Protein AF-A0A1W9N0V1-F1 (afdb_monomer_lite)

Structure (mmCIF, N/CA/C/O backbone):
data_AF-A0A1W9N0V1-F1
#
_entry.id   AF-A0A1W9N0V1-F1
#
loop_
_atom_site.group_PDB
_atom_site.id
_atom_site.type_symbol
_atom_site.label_atom_id
_atom_site.label_alt_id
_atom_site.label_comp_id
_atom_site.label_asym_id
_atom_site.label_entity_id
_atom_site.label_seq_id
_atom_site.pdbx_PDB_ins_code
_atom_site.Cartn_x
_atom_site.Cartn_y
_atom_site.Cartn_z
_atom_site.occupancy
_atom_site.B_iso_or_equiv
_atom_site.auth_seq_id
_atom_site.auth_comp_id
_atom_site.auth_asym_id
_atom_site.auth_atom_id
_atom_site.pdbx_PDB_model_num
ATOM 1 N N . MET A 1 1 ? 18.853 -2.026 -6.584 1.00 42.88 1 MET A N 1
ATOM 2 C CA . MET A 1 1 ? 18.042 -1.018 -5.879 1.00 42.88 1 MET A CA 1
ATOM 3 C C . MET A 1 1 ? 16.590 -1.173 -6.349 1.00 42.88 1 MET A C 1
ATOM 5 O O . MET A 1 1 ? 16.343 -1.835 -7.350 1.00 42.88 1 MET A O 1
ATOM 9 N N . SER A 1 2 ? 15.620 -0.744 -5.544 1.00 53.59 2 SER A N 1
ATOM 10 C CA . SER A 1 2 ? 14.173 -0.962 -5.731 1.00 53.59 2 SER A CA 1
ATOM 11 C C . SER A 1 2 ? 13.560 0.046 -6.715 1.00 53.59 2 SER A C 1
ATOM 13 O O . SER A 1 2 ? 12.599 0.734 -6.374 1.00 53.59 2 SER A O 1
ATOM 15 N N . ASP A 1 3 ? 14.151 0.207 -7.896 1.00 63.25 3 ASP A N 1
ATOM 16 C CA . ASP A 1 3 ? 14.064 1.496 -8.609 1.00 63.25 3 ASP A CA 1
ATOM 17 C C . ASP A 1 3 ? 12.823 1.685 -9.478 1.00 63.25 3 ASP A C 1
ATOM 19 O O . ASP A 1 3 ? 12.587 2.764 -10.007 1.00 63.25 3 ASP A O 1
ATOM 23 N N . ALA A 1 4 ? 11.983 0.662 -9.577 1.00 84.81 4 ALA A N 1
ATOM 24 C CA . ALA A 1 4 ? 10.800 0.688 -10.426 1.00 84.81 4 ALA A CA 1
ATOM 25 C C . ALA A 1 4 ? 9.476 0.827 -9.656 1.00 84.81 4 ALA A C 1
ATOM 27 O O . ALA A 1 4 ? 8.416 0.837 -10.281 1.00 84.81 4 ALA A O 1
ATOM 28 N N . ARG A 1 5 ? 9.484 0.896 -8.312 1.00 92.19 5 ARG A N 1
ATOM 29 C CA . ARG A 1 5 ? 8.228 0.960 -7.543 1.00 92.19 5 ARG A CA 1
ATOM 30 C C . ARG A 1 5 ? 7.592 2.342 -7.663 1.00 92.19 5 ARG A C 1
ATOM 32 O O . ARG A 1 5 ? 8.106 3.317 -7.120 1.00 92.19 5 ARG A O 1
ATOM 39 N N . VAL A 1 6 ? 6.401 2.389 -8.244 1.00 93.44 6 VAL A N 1
ATOM 40 C CA . VAL A 1 6 ? 5.585 3.601 -8.373 1.00 93.44 6 VAL A CA 1
ATOM 41 C C . VAL A 1 6 ? 4.209 3.408 -7.730 1.00 93.44 6 VAL A C 1
ATOM 43 O O . VAL A 1 6 ? 3.831 2.304 -7.333 1.00 93.44 6 VAL A O 1
ATOM 46 N N . GLY A 1 7 ? 3.441 4.492 -7.613 1.00 94.75 7 GLY A N 1
ATOM 47 C CA . GLY A 1 7 ? 2.102 4.478 -7.019 1.00 94.75 7 GLY A CA 1
ATOM 48 C C . GLY A 1 7 ? 2.086 4.816 -5.527 1.00 94.75 7 GLY A C 1
ATOM 49 O O . GLY A 1 7 ? 3.034 5.385 -4.983 1.00 94.75 7 GLY A O 1
ATOM 50 N N . ARG A 1 8 ? 0.965 4.520 -4.863 1.00 96.31 8 ARG A N 1
ATOM 51 C CA . ARG A 1 8 ? 0.727 4.882 -3.456 1.00 96.31 8 ARG A CA 1
ATOM 52 C C . ARG A 1 8 ? -0.192 3.886 -2.761 1.00 96.31 8 ARG A C 1
ATOM 54 O O . ARG A 1 8 ? -0.954 3.171 -3.404 1.00 96.31 8 ARG A O 1
ATOM 61 N N . CYS A 1 9 ? -0.179 3.905 -1.428 1.00 96.88 9 CYS A N 1
ATOM 62 C CA . CYS A 1 9 ? -1.220 3.248 -0.644 1.00 96.88 9 CYS A CA 1
ATOM 63 C C . CYS A 1 9 ? -2.592 3.842 -1.007 1.00 96.88 9 CYS A C 1
ATOM 65 O O . CYS A 1 9 ? -2.784 5.059 -0.925 1.00 96.88 9 CYS A O 1
ATOM 67 N N . ILE A 1 10 ? -3.529 2.972 -1.385 1.00 97.44 10 ILE A N 1
ATOM 68 C CA . ILE A 1 10 ? -4.934 3.305 -1.690 1.00 97.44 10 ILE A CA 1
ATOM 69 C C . ILE A 1 10 ? -5.895 2.778 -0.620 1.00 97.44 10 ILE A C 1
ATOM 71 O O . ILE A 1 10 ? -7.100 2.733 -0.828 1.00 97.44 10 ILE A O 1
ATOM 75 N N . ASN A 1 11 ? -5.349 2.354 0.521 1.00 97.38 11 ASN A N 1
ATOM 76 C CA . ASN A 1 11 ? -6.088 1.729 1.607 1.00 97.38 11 ASN A CA 1
ATOM 77 C C . ASN A 1 11 ? -6.876 0.471 1.189 1.00 97.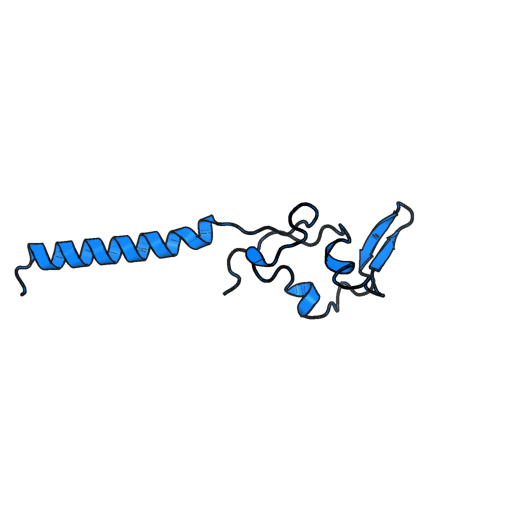38 11 ASN A C 1
ATOM 79 O O . ASN A 1 11 ? -7.992 0.251 1.642 1.00 97.38 11 ASN A O 1
ATOM 83 N N . CYS A 1 12 ? -6.282 -0.401 0.368 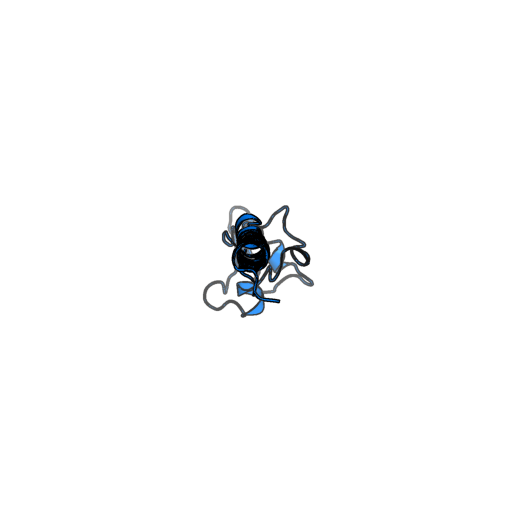1.00 97.62 12 CYS A N 1
ATOM 84 C CA . CYS A 1 12 ? -6.888 -1.701 0.052 1.00 97.62 12 CYS A CA 1
ATOM 85 C C . CYS A 1 12 ? -6.892 -2.675 1.248 1.00 97.62 12 CYS A C 1
ATOM 87 O O . CYS A 1 12 ? -7.606 -3.673 1.249 1.00 97.62 12 CYS A O 1
ATOM 89 N N . GLY A 1 13 ? -6.051 -2.427 2.261 1.00 97.38 13 GLY A N 1
ATOM 90 C CA . GLY A 1 13 ? -5.900 -3.282 3.442 1.00 97.38 13 GLY A CA 1
ATOM 91 C C . GLY A 1 13 ? -5.122 -4.584 3.210 1.00 97.38 13 GLY A C 1
ATOM 92 O O . GLY A 1 13 ? -4.709 -5.201 4.185 1.00 97.38 13 GLY A O 1
ATOM 93 N N . ALA A 1 14 ? -4.856 -4.982 1.960 1.00 97.69 14 ALA A N 1
ATOM 94 C CA . ALA A 1 14 ? -4.241 -6.270 1.630 1.00 97.69 14 ALA A CA 1
ATOM 95 C C . ALA A 1 14 ? -2.865 -6.472 2.289 1.00 97.69 14 ALA A C 1
ATOM 97 O O . ALA A 1 14 ? -2.660 -7.443 3.011 1.00 97.69 14 ALA A O 1
ATOM 98 N N . CYS A 1 15 ? -1.941 -5.517 2.137 1.00 97.12 15 CYS A N 1
ATOM 99 C CA . CYS A 1 15 ? -0.610 -5.613 2.747 1.00 97.12 15 CYS A CA 1
ATOM 100 C C . CYS A 1 15 ? -0.620 -5.475 4.279 1.00 97.12 15 CYS A C 1
ATOM 102 O O . CYS A 1 15 ? 0.316 -5.915 4.938 1.00 97.12 15 CYS A O 1
ATOM 104 N N . CYS A 1 16 ? -1.680 -4.903 4.858 1.00 97.94 16 CYS A N 1
ATOM 105 C CA . CYS A 1 16 ? -1.863 -4.825 6.306 1.00 97.94 16 CYS A CA 1
ATOM 106 C C . CYS A 1 16 ? -2.344 -6.149 6.916 1.00 97.94 16 CYS A C 1
ATOM 108 O O . CYS A 1 16 ? -2.406 -6.240 8.135 1.00 97.94 16 CYS A O 1
ATOM 110 N N . ARG A 1 17 ? -2.690 -7.157 6.107 1.00 97.56 17 ARG A N 1
ATOM 111 C CA . ARG A 1 17 ? -3.065 -8.498 6.584 1.00 97.56 17 ARG A CA 1
ATOM 112 C C . ARG A 1 17 ? -1.933 -9.518 6.473 1.00 97.56 17 ARG A C 1
ATOM 114 O O . ARG A 1 17 ? -2.162 -10.694 6.721 1.00 97.56 17 ARG A O 1
ATOM 121 N N . LEU A 1 18 ? -0.734 -9.083 6.074 1.00 94.81 18 LEU A N 1
ATOM 122 C CA . LEU A 1 18 ? 0.391 -9.972 5.806 1.00 94.81 18 LEU A CA 1
ATOM 123 C C . LEU A 1 18 ? 1.469 -9.917 6.900 1.00 94.81 18 LEU A C 1
ATOM 125 O O . LEU A 1 18 ? 1.888 -8.823 7.287 1.00 94.81 18 LEU A O 1
ATOM 129 N N . PRO A 1 19 ? 2.007 -11.077 7.325 1.00 91.31 19 PRO A N 1
ATOM 130 C CA . PRO A 1 19 ? 1.385 -12.409 7.243 1.00 91.31 19 PRO A CA 1
ATOM 131 C C . PRO A 1 19 ? 0.201 -12.560 8.215 1.00 91.31 19 PRO A C 1
ATOM 133 O O . PRO A 1 19 ? -0.601 -13.471 8.070 1.00 91.31 19 PRO A O 1
ATOM 136 N N . ASN A 1 20 ? 0.108 -11.660 9.196 1.00 95.31 20 ASN A N 1
ATOM 137 C CA . ASN A 1 20 ? -0.949 -11.606 10.193 1.00 95.31 20 ASN A CA 1
ATOM 138 C C . ASN A 1 20 ? -1.703 -10.282 10.065 1.00 95.31 20 ASN A C 1
ATOM 140 O O . ASN A 1 20 ? -1.156 -9.289 9.572 1.00 95.31 20 ASN A O 1
ATOM 144 N N . GLU A 1 21 ? -2.940 -10.242 10.556 1.00 97.62 21 GLU A N 1
ATOM 145 C CA . GLU A 1 21 ? -3.712 -9.005 10.585 1.00 97.62 21 GLU A CA 1
ATOM 146 C C . GLU A 1 21 ? -3.044 -7.953 11.481 1.00 97.62 21 GLU A C 1
ATOM 148 O O . GLU A 1 21 ? -2.802 -8.157 12.670 1.00 97.62 21 GLU A O 1
ATOM 153 N N . CYS A 1 22 ? -2.703 -6.810 10.885 1.00 98.06 22 CYS A N 1
ATOM 154 C CA . CYS A 1 22 ? -2.060 -5.708 11.579 1.00 98.06 22 CYS A CA 1
ATOM 155 C C . CYS A 1 22 ? -3.017 -5.095 12.604 1.00 98.06 22 CYS A C 1
ATOM 157 O O . CYS A 1 22 ? -4.100 -4.623 12.259 1.00 98.06 22 CYS A O 1
ATOM 159 N N . SER A 1 23 ? -2.557 -4.970 13.848 1.00 97.56 23 SER A N 1
ATOM 160 C CA . SER A 1 23 ? -3.309 -4.354 14.948 1.00 97.56 23 SER A CA 1
ATOM 161 C C . SER A 1 23 ? -3.674 -2.882 14.724 1.00 97.56 23 SER A C 1
ATOM 163 O O . SER A 1 23 ? -4.518 -2.357 15.450 1.00 97.56 23 SER A O 1
ATOM 165 N N . PHE A 1 24 ? -3.082 -2.217 13.726 1.00 98.12 24 PHE A N 1
ATOM 166 C CA . PHE A 1 24 ? -3.369 -0.832 13.335 1.00 98.12 24 PHE A CA 1
ATOM 167 C C . PHE A 1 24 ? -4.267 -0.707 12.093 1.00 98.12 24 PHE A C 1
ATOM 169 O O . PHE A 1 24 ? -4.549 0.413 11.656 1.00 98.12 24 PHE A O 1
ATOM 176 N N . LEU A 1 25 ? -4.699 -1.822 11.494 1.00 98.38 25 LEU A N 1
ATOM 177 C CA . LEU A 1 25 ? -5.702 -1.808 10.431 1.00 98.38 25 LEU A CA 1
ATOM 178 C C . LEU A 1 25 ? -7.066 -1.456 11.038 1.00 98.38 25 LEU A C 1
ATOM 180 O O . LEU A 1 25 ? -7.505 -2.054 12.022 1.00 98.38 25 LEU A O 1
ATOM 184 N N . ARG A 1 26 ? -7.731 -0.455 10.471 1.00 98.44 26 ARG A N 1
ATOM 185 C CA . ARG A 1 26 ? -9.059 0.012 10.882 1.00 98.44 26 ARG A CA 1
ATOM 186 C C . ARG A 1 26 ? -9.985 0.098 9.675 1.00 98.44 26 ARG A C 1
ATOM 188 O O . ARG A 1 26 ? -9.536 -0.048 8.535 1.00 98.44 26 ARG A O 1
ATOM 195 N N . ARG A 1 27 ? -11.273 0.301 9.941 1.00 98.25 27 ARG A N 1
ATOM 196 C CA . ARG A 1 27 ? -12.307 0.612 8.951 1.00 98.25 27 ARG A CA 1
ATOM 197 C C . ARG A 1 27 ? -13.045 1.865 9.397 1.00 98.25 27 ARG A C 1
ATOM 199 O O . ARG A 1 27 ? -13.224 2.047 10.599 1.00 98.25 27 ARG A O 1
ATOM 206 N N . ASP A 1 28 ? -13.409 2.722 8.456 1.00 96.44 28 ASP A N 1
ATOM 207 C CA . ASP A 1 28 ? -14.314 3.840 8.722 1.00 96.44 28 ASP A CA 1
ATOM 208 C C . ASP A 1 28 ? -15.786 3.386 8.715 1.00 96.44 28 ASP A C 1
ATOM 210 O O . ASP A 1 28 ? -16.087 2.192 8.617 1.00 96.44 28 ASP A O 1
ATOM 214 N N . THR A 1 29 ? -16.706 4.342 8.847 1.00 97.56 29 THR A N 1
ATOM 215 C CA . THR A 1 29 ? -18.157 4.101 8.874 1.00 97.56 29 THR A CA 1
ATOM 216 C C . THR A 1 29 ? -18.705 3.540 7.564 1.00 97.56 29 THR A C 1
ATOM 218 O O . THR A 1 29 ? -19.750 2.899 7.575 1.00 97.56 29 THR A O 1
ATOM 221 N N . GLU A 1 30 ? -18.003 3.744 6.449 1.00 97.06 30 GLU A N 1
ATOM 222 C CA . GLU A 1 30 ? -18.351 3.208 5.127 1.00 97.06 30 GLU A CA 1
ATOM 223 C C . GLU A 1 30 ? -17.685 1.842 4.876 1.00 97.06 30 GLU A C 1
ATOM 225 O O . GLU A 1 30 ? -17.827 1.244 3.811 1.00 97.06 30 GLU A O 1
ATOM 230 N N . GLY A 1 31 ? -16.941 1.325 5.860 1.00 96.06 31 GLY A N 1
ATOM 231 C CA . GLY A 1 31 ? -16.231 0.054 5.779 1.00 96.06 31 GLY A CA 1
ATOM 232 C C . GLY A 1 31 ? -14.889 0.131 5.049 1.00 96.06 31 GLY A C 1
ATOM 233 O O . GLY A 1 31 ? -14.218 -0.898 4.909 1.00 96.06 31 GLY A O 1
ATOM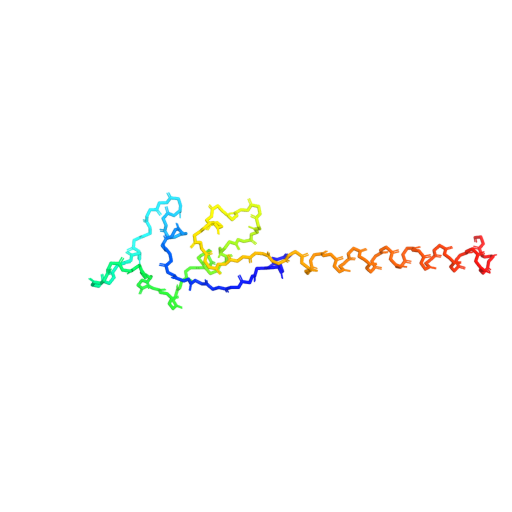 234 N N . LYS A 1 32 ? -14.449 1.319 4.621 1.00 96.62 32 LYS A N 1
ATOM 235 C CA . LYS A 1 32 ? -13.180 1.510 3.919 1.00 96.62 32 LYS A CA 1
ATOM 236 C C . LYS A 1 32 ? -12.020 1.401 4.895 1.00 96.62 32 LYS A C 1
ATOM 238 O O . LYS A 1 32 ? -12.028 1.954 5.994 1.00 96.62 32 LYS A O 1
ATOM 243 N N . HIS A 1 33 ? -10.990 0.661 4.494 1.00 98.25 33 HIS A N 1
ATOM 244 C CA . HIS A 1 33 ? -9.829 0.458 5.349 1.00 98.25 33 HIS A CA 1
ATOM 245 C C . HIS A 1 33 ? -9.019 1.745 5.534 1.00 98.25 33 HIS A C 1
ATOM 247 O O . HIS A 1 33 ? -9.004 2.624 4.675 1.00 98.25 33 HIS A O 1
ATOM 253 N N . TYR A 1 34 ? -8.275 1.828 6.633 1.00 98.06 34 TYR A N 1
ATOM 254 C CA . TYR A 1 34 ? -7.186 2.787 6.810 1.00 98.06 34 TYR A CA 1
ATOM 255 C C . TYR A 1 34 ? -6.195 2.298 7.877 1.00 98.06 34 TYR A C 1
ATOM 257 O O . TYR A 1 34 ? -6.480 1.376 8.641 1.00 98.06 34 TYR A O 1
ATOM 265 N N . CYS A 1 35 ? -5.004 2.898 7.917 1.00 98.19 35 CYS A N 1
ATOM 266 C CA . CYS A 1 35 ? -3.992 2.617 8.937 1.00 98.19 35 CYS A CA 1
ATOM 267 C C . CYS A 1 35 ? -4.031 3.710 10.009 1.00 98.19 35 CYS A C 1
ATOM 269 O O . CYS A 1 35 ? -3.778 4.874 9.698 1.00 98.19 35 CYS A O 1
ATOM 271 N N . SER A 1 36 ? -4.290 3.350 11.268 1.00 98.31 36 SER A N 1
ATOM 272 C CA . SER A 1 36 ? -4.388 4.326 12.365 1.00 98.31 36 SER A CA 1
ATOM 273 C C . SER A 1 36 ? -3.056 4.993 12.731 1.00 98.31 36 SER A C 1
ATOM 275 O O . SER A 1 36 ? -3.053 6.013 13.408 1.00 98.31 36 SER A O 1
ATOM 277 N N . VAL A 1 37 ? -1.926 4.442 12.275 1.00 98.00 37 VAL A N 1
ATOM 278 C CA . VAL A 1 37 ? -0.565 4.958 12.520 1.00 98.00 37 VAL A CA 1
ATOM 279 C C . VAL A 1 37 ? 0.154 5.325 11.217 1.00 98.00 37 VAL A C 1
ATOM 281 O O . VAL A 1 37 ? 1.373 5.205 11.103 1.00 98.00 37 VAL A O 1
ATOM 284 N N . TYR A 1 38 ? -0.598 5.747 10.191 1.00 96.81 38 TYR A N 1
ATOM 285 C CA . TYR A 1 38 ? -0.071 5.945 8.834 1.00 96.81 38 TYR A CA 1
ATOM 286 C C . TYR A 1 38 ? 1.160 6.873 8.767 1.00 96.81 38 TYR A C 1
ATOM 288 O O . TYR A 1 38 ? 2.091 6.614 7.992 1.00 96.81 38 TYR A O 1
ATOM 296 N N . SER A 1 39 ? 1.171 7.931 9.584 1.00 97.31 39 SER A N 1
ATOM 297 C CA . SER A 1 39 ? 2.246 8.929 9.672 1.00 97.31 39 SER A CA 1
ATOM 298 C C . SER A 1 39 ? 3.554 8.366 10.237 1.00 97.31 39 SER A C 1
ATOM 300 O O . SER A 1 39 ? 4.627 8.788 9.818 1.00 97.31 39 SER A O 1
ATOM 302 N N . ILE A 1 40 ? 3.479 7.370 11.121 1.00 97.19 40 ILE A N 1
ATOM 303 C CA . ILE A 1 40 ? 4.631 6.768 11.813 1.00 97.19 40 ILE A CA 1
ATOM 304 C C . ILE A 1 40 ? 4.852 5.306 11.410 1.00 97.19 40 ILE A C 1
ATOM 306 O O . ILE A 1 40 ? 5.401 4.509 12.169 1.00 97.19 40 ILE A O 1
ATOM 310 N N . ARG A 1 41 ? 4.415 4.928 10.201 1.00 96.75 41 ARG A N 1
ATOM 311 C CA . ARG A 1 41 ? 4.499 3.545 9.716 1.00 96.75 41 ARG A CA 1
ATOM 312 C C . ARG A 1 41 ? 5.909 2.959 9.874 1.00 96.75 41 ARG A C 1
ATOM 314 O O . ARG A 1 41 ? 6.887 3.597 9.452 1.00 96.75 41 ARG A O 1
ATOM 321 N N . PRO A 1 42 ? 6.023 1.703 10.350 1.00 95.38 42 PRO A N 1
ATOM 322 C CA . PRO A 1 42 ? 7.287 0.981 10.349 1.00 95.38 42 PRO A CA 1
ATOM 323 C C . PRO A 1 42 ? 7.936 0.985 8.963 1.00 95.38 42 PRO A C 1
ATOM 325 O O . PRO A 1 42 ? 7.251 1.021 7.934 1.00 95.38 42 PRO A O 1
ATOM 328 N N . LEU A 1 43 ? 9.268 0.930 8.923 1.00 94.88 43 LEU A N 1
ATOM 329 C CA . LEU A 1 43 ? 10.027 0.947 7.667 1.00 94.88 43 LEU A CA 1
ATOM 330 C C . LEU A 1 43 ? 9.580 -0.167 6.709 1.00 94.88 43 LEU A C 1
ATOM 332 O O . LEU A 1 43 ? 9.448 0.080 5.512 1.00 94.88 43 LEU A O 1
ATOM 336 N N . ASN A 1 44 ? 9.236 -1.343 7.237 1.00 93.12 44 ASN A N 1
ATOM 337 C CA . ASN A 1 44 ? 8.720 -2.463 6.448 1.00 93.12 44 ASN A CA 1
ATOM 338 C C . ASN A 1 44 ? 7.431 -2.099 5.692 1.00 93.12 44 ASN A C 1
ATOM 340 O O . ASN A 1 44 ? 7.337 -2.337 4.490 1.00 93.12 44 ASN A O 1
ATOM 344 N N . CYS A 1 45 ? 6.475 -1.435 6.352 1.00 95.44 45 CYS A N 1
ATOM 345 C CA . CYS A 1 45 ? 5.227 -0.992 5.725 1.00 95.44 45 CYS A CA 1
ATOM 346 C C . CYS A 1 45 ? 5.457 0.108 4.679 1.00 95.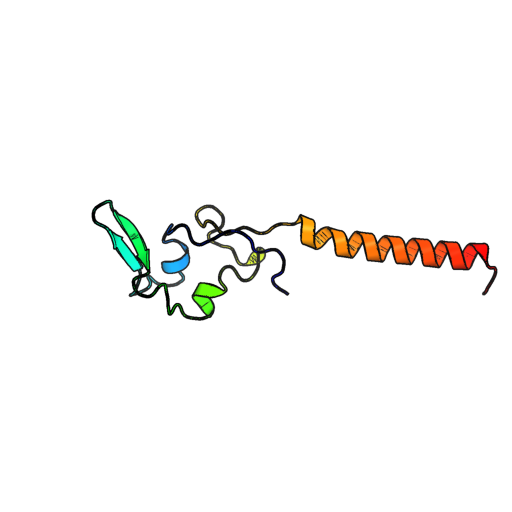44 45 CYS A C 1
ATOM 348 O O . CYS A 1 45 ? 4.749 0.166 3.679 1.00 95.44 45 CYS A O 1
ATOM 350 N N . ARG A 1 46 ? 6.438 0.996 4.899 1.00 94.88 46 ARG A N 1
ATOM 351 C CA . ARG A 1 46 ? 6.805 2.044 3.928 1.00 94.88 46 ARG A CA 1
ATOM 352 C C . ARG A 1 46 ? 7.508 1.471 2.696 1.00 94.88 46 ARG A C 1
ATOM 354 O O . ARG A 1 46 ? 7.337 1.991 1.590 1.00 94.88 46 ARG A O 1
ATOM 361 N N . LYS A 1 47 ? 8.293 0.410 2.887 1.00 93.38 47 LYS A N 1
ATOM 362 C CA . LYS A 1 47 ? 9.096 -0.225 1.838 1.00 93.38 47 LYS A CA 1
ATOM 363 C C . LYS A 1 47 ? 8.320 -1.265 1.028 1.00 93.38 47 LYS A C 1
ATOM 365 O O . LYS A 1 47 ? 8.696 -1.511 -0.107 1.00 93.38 47 LYS A O 1
ATOM 370 N N . TYR A 1 48 ? 7.257 -1.859 1.567 1.00 94.25 48 TYR A N 1
ATOM 371 C CA . TYR A 1 48 ? 6.452 -2.843 0.839 1.00 94.25 48 TYR A CA 1
ATOM 372 C C . TYR A 1 48 ? 5.695 -2.220 -0.358 1.00 94.25 48 TYR A C 1
ATOM 374 O O . TYR A 1 48 ? 5.164 -1.114 -0.220 1.00 94.25 48 TYR A O 1
ATOM 382 N N . PRO A 1 49 ? 5.581 -2.917 -1.505 1.00 94.12 49 PRO A N 1
ATOM 383 C CA . PRO A 1 49 ? 6.368 -4.093 -1.901 1.00 94.12 49 PRO A CA 1
ATOM 384 C C . PRO A 1 49 ? 7.829 -3.714 -2.176 1.00 94.12 49 PRO A C 1
ATOM 386 O O . PRO A 1 49 ? 8.091 -2.666 -2.758 1.00 94.12 49 PRO A O 1
ATOM 389 N N . ARG A 1 50 ? 8.790 -4.546 -1.752 1.00 92.00 50 ARG A N 1
ATOM 390 C CA . ARG A 1 50 ? 10.223 -4.206 -1.878 1.00 92.00 50 ARG A CA 1
ATOM 391 C C . ARG A 1 50 ? 10.761 -4.500 -3.283 1.00 92.00 50 ARG A C 1
ATOM 393 O O . ARG A 1 50 ? 11.603 -3.751 -3.770 1.00 92.00 50 ARG A O 1
ATOM 400 N N . ALA A 1 51 ? 10.259 -5.560 -3.912 1.00 91.25 51 ALA A N 1
ATOM 401 C CA . ALA A 1 51 ? 10.537 -5.962 -5.286 1.00 91.25 51 ALA A CA 1
ATOM 402 C C . ALA A 1 51 ? 9.269 -6.545 -5.929 1.00 91.25 51 ALA A C 1
ATOM 404 O O . ALA A 1 51 ? 8.356 -6.977 -5.224 1.00 91.25 51 ALA A O 1
ATOM 405 N N . GLU A 1 52 ? 9.226 -6.568 -7.259 1.00 92.44 52 GLU A N 1
ATOM 406 C CA . GLU A 1 52 ? 8.095 -7.107 -8.023 1.00 92.44 52 GLU A CA 1
ATOM 407 C C . GLU A 1 52 ? 7.858 -8.591 -7.735 1.00 92.44 52 GLU A C 1
ATOM 409 O O . GLU A 1 52 ? 6.725 -8.996 -7.500 1.00 92.44 52 GLU A O 1
ATOM 414 N N . SER A 1 53 ? 8.932 -9.378 -7.630 1.00 92.12 53 SER A N 1
ATOM 415 C CA . SER A 1 53 ? 8.879 -10.806 -7.288 1.00 92.12 53 SER A CA 1
ATOM 416 C C . SER A 1 53 ? 8.294 -11.096 -5.901 1.00 92.12 53 SER A C 1
ATOM 418 O O . SER A 1 53 ? 7.904 -12.223 -5.621 1.00 92.12 53 SER A O 1
ATOM 420 N N . GLU A 1 54 ? 8.219 -10.094 -5.024 1.00 90.94 54 GLU A N 1
ATOM 421 C CA . GLU A 1 54 ? 7.679 -10.214 -3.667 1.00 90.94 54 GLU A CA 1
ATOM 422 C C . GLU A 1 54 ? 6.293 -9.557 -3.533 1.00 90.94 54 GLU A C 1
ATOM 424 O O . GLU A 1 54 ? 5.743 -9.451 -2.429 1.00 90.94 54 GLU A O 1
ATOM 429 N N . PHE A 1 55 ? 5.722 -9.058 -4.634 1.00 95.00 55 PHE A N 1
ATOM 430 C CA . PHE A 1 55 ? 4.509 -8.253 -4.610 1.00 95.00 55 PHE A CA 1
ATOM 431 C C . PHE A 1 55 ? 3.231 -9.100 -4.637 1.00 95.00 55 PHE A C 1
ATOM 433 O O . PHE A 1 55 ? 2.414 -9.029 -5.546 1.00 95.00 55 PHE A O 1
ATOM 440 N N . ILE A 1 56 ? 3.018 -9.857 -3.564 1.00 96.81 56 ILE A N 1
ATOM 441 C CA . ILE A 1 56 ? 1.899 -10.808 -3.416 1.00 96.81 56 ILE A CA 1
ATOM 442 C C . ILE A 1 56 ? 0.511 -10.129 -3.481 1.00 96.81 56 ILE A C 1
ATOM 444 O O . ILE A 1 56 ? -0.500 -10.786 -3.683 1.00 96.81 56 ILE A O 1
ATOM 448 N N . THR A 1 57 ? 0.436 -8.804 -3.314 1.00 97.12 57 THR A N 1
ATOM 449 C CA . THR A 1 57 ? -0.828 -8.039 -3.339 1.00 97.12 57 THR A CA 1
ATOM 450 C C . THR A 1 57 ? -1.015 -7.213 -4.613 1.00 97.12 57 THR A C 1
ATOM 452 O O . THR A 1 57 ? -1.777 -6.245 -4.594 1.00 97.12 57 THR A O 1
ATOM 455 N N . ALA A 1 58 ? -0.335 -7.574 -5.707 1.00 96.12 58 ALA A N 1
ATOM 456 C CA . ALA A 1 58 ? -0.357 -6.836 -6.973 1.00 96.12 58 ALA A CA 1
ATOM 457 C C . ALA A 1 58 ? -1.776 -6.563 -7.504 1.00 96.12 58 ALA A C 1
ATOM 459 O O . ALA A 1 58 ? -2.046 -5.454 -7.954 1.00 96.12 58 ALA A O 1
ATOM 460 N N . ASP A 1 59 ? -2.702 -7.512 -7.347 1.00 96.75 59 ASP A N 1
ATOM 461 C CA . ASP A 1 59 ? -4.073 -7.389 -7.867 1.00 96.75 59 ASP A CA 1
ATOM 462 C C . ASP A 1 59 ? -4.940 -6.370 -7.109 1.00 96.75 59 ASP A C 1
ATOM 464 O O . ASP A 1 59 ? -6.005 -5.976 -7.575 1.00 96.75 59 ASP A O 1
ATOM 468 N N . THR A 1 60 ? -4.521 -5.952 -5.909 1.00 97.00 60 THR A N 1
ATOM 469 C CA . THR A 1 60 ? -5.355 -5.129 -5.011 1.00 97.00 60 THR A CA 1
ATOM 470 C C . THR A 1 60 ? -4.665 -3.871 -4.500 1.00 97.00 60 THR A C 1
ATOM 472 O O . THR A 1 60 ? -5.328 -2.929 -4.064 1.00 97.00 60 THR A O 1
ATOM 475 N N . CYS A 1 61 ? -3.335 -3.836 -4.474 1.00 96.81 61 CYS A N 1
ATOM 476 C CA . CYS A 1 61 ? -2.575 -2.726 -3.925 1.00 96.81 61 CYS A CA 1
ATOM 477 C C . CYS A 1 61 ? -2.306 -1.658 -4.992 1.00 96.81 61 CYS A C 1
ATOM 479 O O . CYS A 1 61 ? -2.009 -1.966 -6.135 1.00 96.81 61 CYS A O 1
ATOM 481 N N . GLY A 1 62 ? -2.344 -0.379 -4.609 1.00 96.81 62 GLY A N 1
ATOM 482 C CA . GLY A 1 62 ? -2.112 0.735 -5.541 1.00 96.81 62 GLY A CA 1
ATOM 483 C C . GLY A 1 62 ? -0.643 0.991 -5.904 1.00 96.81 62 GLY A C 1
ATOM 484 O O . GLY A 1 62 ? -0.350 1.946 -6.629 1.00 96.81 62 GLY A O 1
ATOM 485 N N . TYR A 1 63 ? 0.288 0.193 -5.375 1.00 96.31 63 TYR A N 1
ATOM 486 C CA . TYR A 1 63 ? 1.673 0.174 -5.846 1.00 96.31 63 TYR A CA 1
ATOM 487 C C . TYR A 1 63 ? 1.787 -0.684 -7.108 1.00 96.31 63 TYR A C 1
ATOM 489 O O . TYR A 1 63 ? 0.977 -1.571 -7.328 1.00 96.31 63 TYR A O 1
ATOM 497 N N . ARG A 1 64 ? 2.799 -0.428 -7.936 1.00 95.06 64 ARG A N 1
ATOM 498 C CA . ARG A 1 64 ? 3.143 -1.243 -9.114 1.00 95.06 64 ARG A CA 1
ATOM 499 C C . ARG A 1 64 ? 4.624 -1.090 -9.446 1.00 95.06 64 ARG A C 1
ATOM 501 O O . ARG A 1 64 ? 5.277 -0.199 -8.898 1.00 95.06 64 ARG A O 1
ATOM 508 N N . PHE A 1 65 ? 5.133 -1.928 -10.343 1.00 93.25 65 PHE A N 1
ATOM 509 C CA . PHE A 1 65 ? 6.507 -1.848 -10.832 1.00 93.25 65 PHE A CA 1
ATOM 510 C C . PHE A 1 65 ? 6.534 -1.465 -12.312 1.00 93.25 65 PHE A C 1
ATOM 512 O O . PHE A 1 65 ? 5.824 -2.056 -13.119 1.00 93.25 65 PHE A O 1
ATOM 519 N N . ASP A 1 66 ? 7.336 -0.458 -12.656 1.00 88.38 66 ASP A N 1
ATOM 520 C CA . ASP A 1 66 ? 7.535 -0.008 -14.033 1.00 88.38 66 ASP A CA 1
ATOM 521 C C . ASP A 1 66 ? 8.784 -0.655 -14.658 1.00 88.38 66 ASP A C 1
ATOM 523 O O . ASP A 1 66 ? 9.923 -0.405 -14.261 1.00 88.38 66 ASP A O 1
ATOM 527 N N . ASN A 1 67 ? 8.572 -1.515 -15.654 1.00 75.44 67 ASN A N 1
ATOM 528 C CA . ASN A 1 67 ? 9.641 -2.235 -16.347 1.00 75.44 67 ASN A CA 1
ATOM 529 C C . ASN A 1 67 ? 10.462 -1.367 -17.306 1.00 75.44 67 ASN A C 1
ATOM 531 O O . ASN A 1 67 ? 11.556 -1.774 -17.698 1.00 75.44 67 ASN A O 1
ATOM 535 N N . THR A 1 68 ? 9.986 -0.173 -17.658 1.00 70.56 68 THR A N 1
ATOM 536 C CA . THR A 1 68 ? 10.697 0.711 -18.592 1.00 70.56 68 THR A CA 1
ATOM 537 C C . THR A 1 68 ? 12.028 1.203 -18.019 1.00 70.56 68 THR A C 1
ATOM 539 O O . THR A 1 68 ? 13.013 1.297 -18.749 1.00 70.56 68 THR A O 1
ATOM 542 N N . VAL A 1 69 ? 12.104 1.394 -16.697 1.00 61.75 69 VAL A N 1
ATOM 543 C CA . VAL A 1 69 ? 13.328 1.806 -15.990 1.00 61.75 69 VAL A CA 1
ATOM 544 C C . VAL A 1 69 ? 14.414 0.722 -16.053 1.00 61.75 69 VAL A C 1
ATOM 546 O O . VAL A 1 69 ? 15.587 1.045 -16.184 1.00 61.75 69 VAL A O 1
ATOM 549 N N . ARG A 1 70 ? 14.043 -0.568 -16.041 1.00 57.78 70 ARG A N 1
ATOM 550 C CA . ARG A 1 70 ? 15.001 -1.692 -16.104 1.00 57.78 70 ARG A CA 1
ATOM 551 C C . ARG A 1 70 ? 15.629 -1.886 -17.488 1.00 57.78 70 ARG A C 1
ATOM 553 O O . ARG A 1 70 ? 16.754 -2.370 -17.586 1.00 57.78 70 ARG A O 1
ATOM 560 N N . ASN A 1 71 ? 14.916 -1.535 -18.558 1.00 54.12 71 ASN A N 1
ATOM 561 C CA . ASN A 1 71 ? 15.379 -1.790 -19.927 1.00 54.12 71 ASN A CA 1
ATOM 562 C C . ASN A 1 71 ? 16.434 -0.791 -20.416 1.00 54.12 71 ASN A C 1
ATOM 564 O O . ASN A 1 71 ? 17.297 -1.166 -21.213 1.00 54.12 71 ASN A O 1
ATOM 568 N N . ASN A 1 72 ? 16.412 0.451 -19.929 1.00 53.50 72 ASN A N 1
ATOM 569 C CA . ASN A 1 72 ? 17.364 1.470 -20.376 1.00 53.50 72 ASN A CA 1
ATOM 570 C C . ASN A 1 72 ? 18.819 1.112 -20.036 1.00 53.50 72 ASN A C 1
ATOM 572 O O . ASN A 1 72 ? 19.699 1.337 -20.866 1.00 53.50 72 ASN A O 1
ATOM 576 N N . ASP A 1 73 ? 19.073 0.463 -18.898 1.00 56.31 73 ASP A N 1
ATOM 577 C CA . ASP A 1 73 ? 20.430 0.043 -18.522 1.00 56.31 73 ASP A CA 1
ATOM 578 C C . ASP A 1 73 ? 21.014 -0.987 -19.504 1.00 56.31 73 ASP A C 1
ATOM 580 O O . ASP A 1 73 ? 22.194 -0.938 -19.854 1.00 56.31 73 ASP A O 1
ATOM 584 N N . SER A 1 74 ? 20.178 -1.892 -20.019 1.00 57.19 74 SER A N 1
ATOM 585 C CA . SER A 1 74 ? 20.623 -2.936 -20.953 1.00 57.19 74 SER A CA 1
ATOM 586 C C . SER A 1 74 ? 20.920 -2.375 -22.346 1.00 57.19 74 SER A C 1
ATOM 588 O O . SER A 1 74 ? 21.886 -2.789 -22.989 1.00 57.19 74 SER A O 1
ATOM 590 N N . ILE A 1 75 ? 20.133 -1.397 -22.806 1.00 58.22 75 ILE A N 1
ATOM 591 C CA . ILE A 1 75 ? 20.322 -0.757 -24.117 1.00 58.22 75 ILE A CA 1
ATOM 592 C C . ILE A 1 75 ? 21.630 0.043 -24.151 1.00 58.22 75 ILE A C 1
ATOM 594 O O . ILE A 1 75 ? 22.369 -0.036 -25.136 1.00 58.22 75 ILE A O 1
ATOM 598 N N . PHE A 1 76 ? 21.961 0.771 -23.079 1.00 56.34 76 PHE A N 1
ATOM 599 C CA . PHE A 1 76 ? 23.225 1.510 -22.987 1.00 56.34 76 PHE A CA 1
ATOM 600 C C . PHE A 1 76 ? 24.444 0.581 -22.978 1.00 56.34 76 PHE A C 1
ATOM 602 O O . PHE A 1 76 ? 25.408 0.833 -23.704 1.00 56.34 76 PHE A O 1
ATOM 609 N N . VAL A 1 77 ? 24.401 -0.514 -22.211 1.00 59.59 77 VAL A N 1
ATOM 610 C CA . VAL A 1 77 ? 25.502 -1.491 -22.157 1.00 59.59 77 VAL A CA 1
ATOM 611 C C . VAL A 1 77 ? 25.708 -2.163 -23.513 1.00 59.59 77 VAL A C 1
ATOM 613 O O . VAL A 1 77 ? 26.840 -2.229 -23.992 1.00 59.59 77 VAL A O 1
ATOM 616 N N . LEU A 1 78 ? 24.632 -2.601 -24.175 1.00 59.44 78 LEU A N 1
ATOM 617 C CA . LEU A 1 78 ? 24.719 -3.183 -25.515 1.00 59.44 78 LEU A CA 1
ATOM 618 C C . LEU A 1 78 ? 25.276 -2.171 -26.520 1.00 59.44 78 LEU A C 1
ATOM 620 O O . LEU A 1 78 ? 26.214 -2.493 -27.248 1.00 59.44 78 LEU A O 1
ATOM 624 N N . SER A 1 79 ? 24.780 -0.931 -26.510 1.00 60.47 79 SER A N 1
ATOM 625 C CA . SER A 1 79 ? 25.266 0.128 -27.402 1.00 60.47 79 SER A CA 1
ATOM 626 C C . SER A 1 79 ? 26.757 0.411 -27.192 1.00 60.47 79 SER A C 1
ATOM 628 O O . SER A 1 79 ? 27.500 0.508 -28.163 1.00 60.47 79 SER A O 1
ATOM 630 N N . LEU A 1 80 ? 27.240 0.457 -25.946 1.00 60.25 80 LEU A N 1
ATOM 631 C CA . LEU A 1 80 ? 28.665 0.623 -25.638 1.00 60.25 80 LEU A CA 1
ATOM 632 C C . LEU A 1 80 ? 29.521 -0.571 -26.085 1.00 60.25 80 LEU A C 1
ATOM 634 O O . LEU A 1 80 ? 30.638 -0.366 -26.560 1.00 60.25 80 LEU A O 1
ATOM 638 N N . ILE A 1 81 ? 29.026 -1.808 -25.961 1.00 67.25 81 ILE A N 1
ATOM 639 C CA . ILE A 1 81 ? 29.720 -3.013 -26.450 1.00 67.25 81 ILE A CA 1
ATOM 640 C C . ILE A 1 81 ? 29.819 -2.995 -27.981 1.00 67.25 81 ILE A C 1
ATOM 642 O O . ILE A 1 81 ? 30.893 -3.263 -28.530 1.00 67.25 81 ILE A O 1
ATOM 646 N N . PHE A 1 82 ? 28.732 -2.641 -28.673 1.00 61.94 82 PHE A N 1
ATOM 647 C CA . PHE A 1 82 ? 28.714 -2.510 -30.131 1.00 61.94 82 PHE A CA 1
ATOM 648 C C . PHE A 1 82 ? 29.626 -1.378 -30.609 1.00 61.94 82 PHE A C 1
ATOM 650 O O . PHE A 1 82 ? 30.434 -1.599 -31.510 1.00 61.94 82 PHE A O 1
ATOM 657 N N . ILE A 1 83 ? 29.580 -0.207 -29.967 1.00 66.44 83 ILE A N 1
ATOM 658 C CA . ILE A 1 83 ? 30.473 0.920 -30.269 1.00 66.44 83 ILE A CA 1
ATOM 659 C C . ILE A 1 83 ? 31.935 0.522 -30.031 1.00 66.44 83 ILE A C 1
ATOM 661 O O . ILE A 1 83 ? 32.774 0.761 -30.893 1.00 66.44 83 ILE A O 1
ATOM 665 N N . ARG A 1 84 ? 32.261 -0.151 -28.919 1.00 62.34 84 ARG A N 1
ATOM 666 C CA . ARG A 1 84 ? 33.625 -0.642 -28.651 1.00 62.34 84 ARG A CA 1
ATOM 667 C C . ARG A 1 84 ? 34.107 -1.646 -29.694 1.00 62.34 84 ARG A C 1
ATOM 669 O O . ARG A 1 84 ? 35.236 -1.514 -30.157 1.00 62.34 84 ARG A O 1
ATOM 676 N N . SER A 1 85 ? 33.275 -2.615 -30.081 1.00 66.38 85 SER A N 1
ATOM 677 C CA . SER A 1 85 ? 33.622 -3.576 -31.141 1.00 66.38 85 SER A CA 1
ATOM 678 C C . SER A 1 85 ? 33.820 -2.890 -32.489 1.00 66.38 85 SER A C 1
ATOM 680 O O . SER A 1 85 ? 34.745 -3.231 -33.220 1.00 66.38 85 SER A O 1
ATOM 682 N N . PHE A 1 86 ? 32.984 -1.902 -32.808 1.00 66.62 86 PHE A N 1
ATOM 683 C CA . PHE A 1 86 ? 33.084 -1.144 -34.049 1.00 66.62 86 PHE A CA 1
ATOM 684 C C . PHE A 1 86 ? 34.348 -0.274 -34.085 1.00 66.62 86 PHE A C 1
ATOM 686 O O . PHE A 1 86 ? 35.100 -0.341 -35.050 1.00 66.62 86 PHE A O 1
ATOM 693 N N . ILE A 1 87 ? 34.655 0.456 -33.006 1.00 65.00 87 ILE A N 1
ATOM 694 C CA . ILE A 1 87 ? 35.881 1.261 -32.886 1.00 65.00 87 ILE A CA 1
ATOM 695 C C . 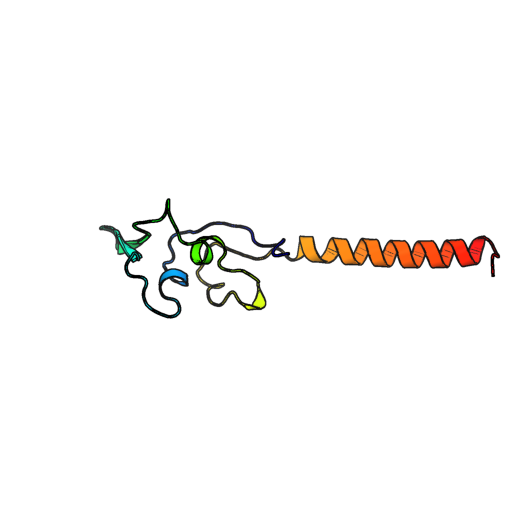ILE A 1 87 ? 37.134 0.378 -32.984 1.00 65.00 87 ILE A C 1
ATOM 697 O O . ILE A 1 87 ? 38.045 0.720 -33.733 1.00 65.00 87 ILE A O 1
ATOM 701 N N . ARG A 1 88 ? 37.172 -0.783 -32.306 1.00 59.75 88 ARG A N 1
ATOM 702 C CA . ARG A 1 88 ? 38.291 -1.743 -32.425 1.00 59.75 88 ARG A CA 1
ATOM 703 C C . ARG A 1 88 ? 38.505 -2.207 -33.866 1.00 59.75 88 ARG A C 1
ATOM 705 O O . ARG A 1 88 ? 39.637 -2.311 -34.318 1.00 59.75 88 ARG A O 1
ATOM 712 N N . LYS A 1 89 ? 37.412 -2.457 -34.589 1.00 61.53 89 LYS A N 1
ATOM 713 C CA . LYS A 1 89 ? 37.448 -2.955 -35.968 1.00 61.53 89 LYS A CA 1
ATOM 714 C C . LYS A 1 89 ? 37.823 -1.876 -36.990 1.00 61.53 89 LYS A C 1
ATOM 716 O O . LYS A 1 89 ? 38.423 -2.202 -38.004 1.00 61.53 89 LYS A O 1
ATOM 721 N N . VAL A 1 90 ? 37.484 -0.612 -36.726 1.00 64.38 90 VAL A N 1
ATOM 722 C CA . VAL A 1 90 ? 37.779 0.528 -37.614 1.00 64.38 90 VAL A CA 1
ATOM 723 C C . VAL A 1 90 ? 39.180 1.106 -37.378 1.00 64.38 90 VAL A C 1
ATOM 725 O O . VAL A 1 90 ? 39.805 1.557 -38.331 1.00 64.38 90 VAL A O 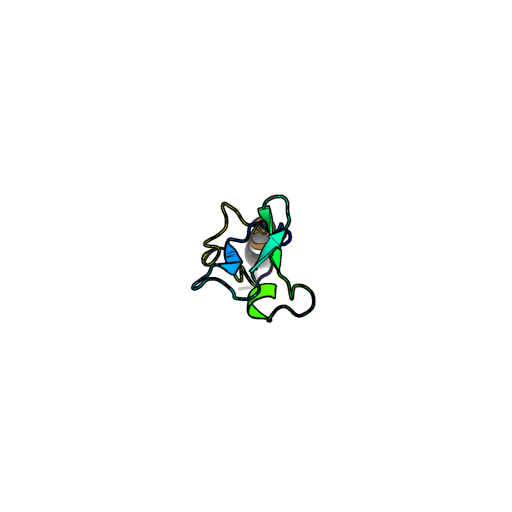1
ATOM 728 N N . LEU A 1 91 ? 39.702 1.078 -36.145 1.00 61.97 91 LEU A N 1
ATOM 729 C CA . LEU A 1 91 ? 41.013 1.660 -35.814 1.00 61.97 91 LEU A CA 1
ATOM 730 C C . LEU A 1 91 ? 42.214 0.710 -35.967 1.00 61.97 91 LEU A C 1
ATOM 732 O O . LEU A 1 91 ? 43.333 1.159 -35.748 1.00 61.97 91 LEU A O 1
ATOM 736 N N . HIS A 1 92 ? 42.029 -0.561 -36.350 1.00 55.22 92 HIS A N 1
ATOM 737 C CA . HIS A 1 92 ? 43.137 -1.513 -36.566 1.00 55.22 92 HIS A CA 1
ATOM 738 C C . HIS A 1 92 ? 44.136 -1.608 -35.389 1.00 55.22 92 HIS A C 1
ATOM 740 O O . HIS A 1 92 ? 45.325 -1.848 -35.580 1.00 55.22 92 HIS A O 1
ATOM 746 N N . VAL A 1 93 ? 43.657 -1.421 -34.159 1.00 60.66 93 VAL A N 1
ATOM 747 C CA . VAL A 1 93 ? 44.459 -1.657 -32.956 1.00 60.66 93 VAL A CA 1
ATOM 748 C C . VAL A 1 93 ? 44.162 -3.081 -32.493 1.00 60.66 93 VAL A C 1
ATOM 750 O O . VAL A 1 93 ? 43.068 -3.336 -31.977 1.00 60.66 93 VAL A O 1
ATOM 753 N N . GLU A 1 94 ? 45.101 -3.999 -32.744 1.00 52.28 94 GLU A N 1
ATOM 754 C CA . GLU A 1 94 ? 45.130 -5.333 -32.118 1.00 52.28 94 GLU A CA 1
ATOM 755 C C . GLU A 1 94 ? 45.295 -5.222 -30.593 1.00 52.28 94 GLU A C 1
ATOM 757 O O . GLU A 1 94 ? 46.120 -4.397 -30.134 1.00 52.28 94 GLU A O 1
#

Foldseek 3Di:
DQPFKDFDFPQLLPVCPPPHNNPQWDADPVRGIDGNCVVPDDPCVVCPPVHPVSNPCQVRGGMDGDCVVVVVVVVVVVVVVVVVVVCCVVVVDD

Sequence (94 aa):
MSDARVGRCINCGACCRLPNECSFLRRDTEGKHYCSVYSIRPLNCRKYPRAESEFITADTCGYRFDNTVRNNDSIFVLSLIFIRSFIRKVLHVE

Radius of gyration: 21.81 Å; chains: 1; bounding box: 64×21×53 Å

Secondary structure (DSSP, 8-state):
--TTEEE------GGGGSSS--TTEEE-TT--EEETTGGG--HHHHH-S-SGGG-TTTTT-SEEE-THHHHHHHHHHHHHHHHHHHHHHHHT--

pLDDT: mean 84.05, std 17.09, range [42.88, 98.44]